Protein AF-A0A9D9D436-F1 (afdb_monomer_lite)

Foldseek 3Di:
DDPVVVLVVVLLVCLVVVNDLVVSCVVSVPPDSVVSVVSVVSDDDCPVVVVVVVVVVVVVVVVVVVD

Sequence (67 aa):
MRIHDIRRILGSYQTITEASLNIIGKSLRHKSQTATQIYARLTTDPVRETMETATNKMLEYRNKENE

Secondary structure (DSSP, 8-state):
--HHHHHHHHHHHHHHTT--HHHHHHHTT-SSHHHHHHHHTTS---HHHHHHHHHHHHHHHHHHTT-

pLDDT: mean 88.61, std 10.05, range [54.44, 96.88]

Structure (mmCIF, N/CA/C/O backbone):
data_AF-A0A9D9D436-F1
#
_entry.id   AF-A0A9D9D436-F1
#
loop_
_atom_site.group_PDB
_atom_site.id
_atom_site.type_symbol
_atom_site.label_atom_id
_atom_site.label_alt_id
_atom_site.label_comp_id
_atom_site.label_asym_id
_atom_site.label_entity_id
_atom_site.label_seq_id
_atom_site.pdbx_PDB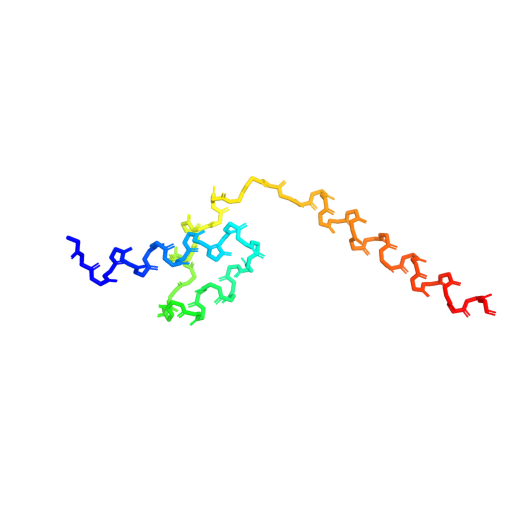_ins_code
_atom_site.Cartn_x
_atom_site.Cartn_y
_atom_site.Cartn_z
_atom_site.occupancy
_atom_site.B_iso_or_equiv
_atom_site.auth_seq_id
_atom_site.auth_comp_id
_atom_site.auth_asym_id
_atom_site.auth_atom_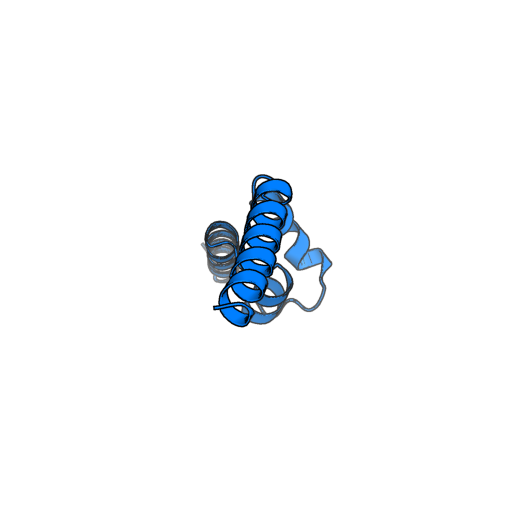id
_atom_site.pdbx_PDB_model_num
ATOM 1 N N . MET A 1 1 ? 2.914 -5.953 -26.051 1.00 78.38 1 MET A N 1
ATOM 2 C CA . MET A 1 1 ? 3.066 -5.924 -24.581 1.00 78.38 1 MET A CA 1
ATOM 3 C C . MET A 1 1 ? 4.478 -6.371 -24.229 1.00 78.38 1 MET A C 1
ATOM 5 O O . MET A 1 1 ? 4.929 -7.365 -24.786 1.00 78.38 1 MET A O 1
ATOM 9 N N . ARG A 1 2 ? 5.202 -5.616 -23.398 1.00 95.25 2 ARG A N 1
ATOM 10 C CA . ARG A 1 2 ? 6.597 -5.885 -23.002 1.00 95.25 2 ARG A CA 1
ATOM 11 C C . ARG A 1 2 ? 6.684 -6.189 -21.503 1.00 95.25 2 ARG A C 1
ATOM 13 O O . ARG A 1 2 ? 5.780 -5.858 -20.742 1.00 95.25 2 ARG A O 1
ATOM 20 N N . ILE A 1 3 ? 7.811 -6.749 -21.056 1.00 96.12 3 ILE A N 1
ATOM 21 C CA . ILE A 1 3 ? 8.066 -7.043 -19.630 1.00 96.12 3 ILE A CA 1
ATOM 22 C C . ILE A 1 3 ? 7.910 -5.810 -18.720 1.00 96.12 3 ILE A C 1
ATOM 24 O O . ILE A 1 3 ? 7.519 -5.927 -17.562 1.00 96.12 3 ILE A O 1
ATOM 28 N N . HIS A 1 4 ? 8.176 -4.614 -19.252 1.00 95.44 4 HIS A N 1
ATOM 29 C CA . HIS A 1 4 ? 7.954 -3.354 -18.549 1.00 95.44 4 HIS A CA 1
ATOM 30 C C . HIS A 1 4 ? 6.472 -3.118 -18.225 1.00 95.44 4 HIS A C 1
ATOM 32 O O . HIS A 1 4 ? 6.153 -2.703 -17.114 1.00 95.44 4 HIS A O 1
ATOM 38 N N . ASP A 1 5 ? 5.569 -3.438 -19.152 1.00 96.31 5 ASP A N 1
ATOM 39 C CA . ASP A 1 5 ? 4.128 -3.260 -18.960 1.00 96.31 5 ASP A CA 1
ATOM 40 C C . ASP A 1 5 ? 3.616 -4.216 -17.876 1.00 96.31 5 ASP A C 1
ATOM 42 O O . ASP A 1 5 ? 2.888 -3.801 -16.980 1.00 96.31 5 ASP A O 1
ATOM 46 N N . ILE A 1 6 ? 4.099 -5.467 -17.880 1.00 96.62 6 ILE A N 1
ATOM 47 C CA . ILE A 1 6 ? 3.805 -6.462 -16.834 1.00 96.62 6 ILE A CA 1
ATOM 48 C C . ILE A 1 6 ? 4.295 -5.972 -15.467 1.00 96.62 6 ILE A C 1
ATOM 50 O O . ILE A 1 6 ? 3.572 -6.067 -14.476 1.00 96.62 6 ILE A O 1
ATOM 54 N N . ARG A 1 7 ? 5.502 -5.391 -15.403 1.00 96.19 7 ARG A N 1
ATOM 55 C CA . ARG A 1 7 ? 6.033 -4.802 -14.164 1.00 96.19 7 ARG A CA 1
ATOM 56 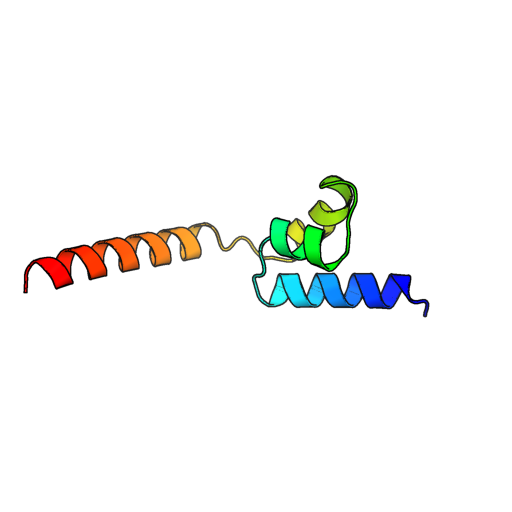C C . ARG A 1 7 ? 5.131 -3.682 -13.641 1.00 96.19 7 ARG A C 1
ATOM 58 O O . ARG A 1 7 ? 4.931 -3.589 -12.433 1.00 96.19 7 ARG A O 1
ATOM 65 N N . ARG A 1 8 ? 4.588 -2.843 -14.528 1.00 95.25 8 ARG A N 1
ATOM 66 C CA . ARG A 1 8 ? 3.657 -1.776 -14.136 1.00 95.25 8 ARG A CA 1
ATOM 67 C C . ARG A 1 8 ? 2.321 -2.326 -13.646 1.00 95.25 8 ARG A C 1
ATOM 69 O O . ARG A 1 8 ? 1.830 -1.863 -12.623 1.00 95.25 8 ARG A O 1
ATOM 76 N N . ILE A 1 9 ? 1.792 -3.350 -14.316 1.00 96.06 9 ILE A N 1
ATOM 77 C CA . ILE A 1 9 ? 0.573 -4.057 -13.899 1.00 96.06 9 ILE A CA 1
ATOM 78 C C . ILE A 1 9 ? 0.750 -4.643 -12.491 1.00 96.06 9 ILE A C 1
ATOM 80 O O . ILE A 1 9 ? -0.092 -4.421 -11.626 1.00 96.06 9 ILE A O 1
ATOM 84 N N . LEU A 1 10 ? 1.874 -5.316 -12.224 1.00 96.62 10 LEU A N 1
ATOM 85 C CA . LEU A 1 10 ? 2.194 -5.853 -10.898 1.00 96.62 10 LEU A CA 1
ATOM 86 C C . LEU A 1 10 ? 2.221 -4.758 -9.816 1.00 96.62 10 LEU A C 1
ATOM 88 O O . LEU A 1 10 ? 1.713 -4.972 -8.719 1.00 96.62 10 LEU A O 1
ATOM 92 N N . GLY A 1 11 ? 2.803 -3.594 -10.116 1.00 95.31 11 GLY A N 1
ATOM 93 C CA . GLY A 1 11 ? 2.805 -2.454 -9.198 1.00 95.31 11 GLY A CA 1
ATOM 94 C C . GLY A 1 11 ? 1.398 -1.961 -8.866 1.00 95.31 11 GLY A C 1
ATOM 95 O O . GLY A 1 11 ? 1.087 -1.772 -7.695 1.00 95.31 11 GLY A O 1
ATOM 96 N N . SER A 1 12 ? 0.529 -1.840 -9.873 1.00 94.50 12 SER A N 1
ATOM 97 C CA . SER A 1 12 ? -0.871 -1.449 -9.678 1.00 94.50 12 SER A CA 1
ATOM 98 C C . SER A 1 12 ? -1.642 -2.434 -8.801 1.00 94.50 12 SER A C 1
ATOM 100 O O . SER A 1 12 ? -2.364 -2.001 -7.908 1.00 94.50 12 SER A O 1
ATOM 102 N N . TYR A 1 13 ? -1.455 -3.744 -8.996 1.00 94.88 13 TYR A N 1
ATOM 103 C CA . TYR A 1 13 ? -2.071 -4.749 -8.125 1.00 94.88 13 TYR A CA 1
ATOM 104 C C . TYR A 1 13 ? -1.604 -4.620 -6.674 1.00 94.88 13 TYR A C 1
ATOM 106 O O . TYR A 1 13 ? -2.440 -4.636 -5.779 1.00 94.88 13 TYR A O 1
ATOM 114 N N . GLN A 1 14 ? -0.302 -4.422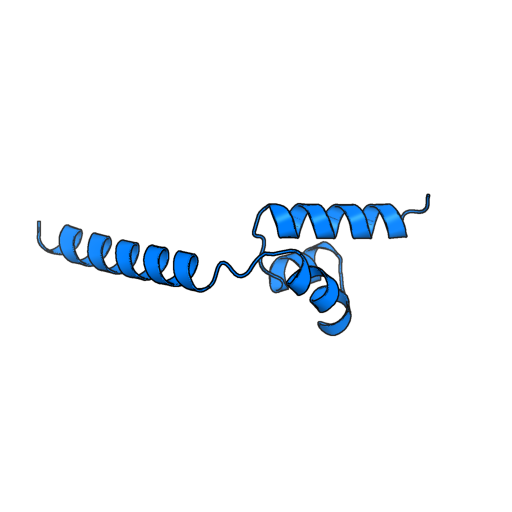 -6.436 1.00 93.94 14 GLN A N 1
ATOM 115 C CA . GLN A 1 14 ? 0.212 -4.218 -5.076 1.00 93.94 14 GLN A CA 1
ATOM 116 C C . GLN A 1 14 ? -0.403 -2.984 -4.403 1.00 93.94 14 GLN A C 1
ATOM 118 O O . GLN A 1 14 ? -0.680 -3.008 -3.208 1.00 93.94 14 GLN A O 1
ATOM 123 N N . THR A 1 15 ? -0.635 -1.912 -5.161 1.00 92.06 15 THR A N 1
ATOM 124 C CA . THR A 1 15 ? -1.297 -0.708 -4.645 1.00 92.06 15 THR A CA 1
ATOM 125 C C . THR A 1 15 ? -2.752 -0.951 -4.273 1.00 92.06 15 THR A C 1
ATOM 127 O O . THR A 1 15 ? -3.198 -0.475 -3.234 1.00 92.06 15 THR A O 1
ATOM 130 N N . ILE A 1 16 ? -3.485 -1.690 -5.109 1.00 90.00 16 ILE A N 1
ATOM 131 C CA . ILE A 1 16 ? -4.890 -2.035 -4.856 1.00 90.00 16 ILE A CA 1
ATOM 132 C C . ILE A 1 16 ? -5.010 -2.922 -3.612 1.00 90.00 16 ILE A C 1
ATOM 134 O O . ILE A 1 16 ? -5.955 -2.776 -2.852 1.00 90.00 16 ILE A O 1
ATOM 138 N N . THR A 1 17 ? -4.031 -3.795 -3.361 1.00 88.88 17 THR A N 1
ATOM 139 C CA . THR A 1 17 ? -3.950 -4.606 -2.135 1.00 88.88 17 THR A CA 1
ATOM 140 C C . THR A 1 17 ? -3.323 -3.858 -0.951 1.00 88.88 17 THR A C 1
ATOM 142 O O . THR A 1 17 ? -2.779 -4.495 -0.053 1.00 88.88 17 THR A O 1
ATOM 145 N N . GLU A 1 18 ? -3.314 -2.523 -0.980 1.00 86.25 18 GLU A N 1
ATOM 146 C CA . GLU A 1 18 ? -2.856 -1.653 0.114 1.00 86.25 18 GLU A CA 1
ATOM 147 C C . GLU A 1 18 ? -1.389 -1.852 0.542 1.00 86.25 18 GLU A C 1
ATOM 149 O O . GLU A 1 18 ? -0.984 -1.515 1.658 1.00 86.25 18 GLU A O 1
ATOM 154 N N . ALA A 1 19 ? -0.532 -2.364 -0.348 1.00 90.75 19 ALA A N 1
ATOM 155 C CA . ALA A 1 19 ? 0.893 -2.432 -0.058 1.00 90.75 19 ALA A CA 1
ATOM 156 C C . ALA A 1 19 ? 1.488 -1.018 0.017 1.00 90.75 19 ALA A C 1
ATOM 158 O O . ALA A 1 19 ? 1.232 -0.157 -0.828 1.00 90.75 19 ALA A O 1
ATOM 159 N N . SER A 1 20 ? 2.358 -0.783 1.001 1.00 91.44 20 SER A N 1
ATOM 160 C CA . SER A 1 20 ? 3.016 0.519 1.137 1.00 91.44 20 SER A CA 1
ATOM 161 C C . SER A 1 20 ? 3.941 0.826 -0.049 1.00 91.44 20 SER A C 1
ATOM 163 O O . SER A 1 20 ? 4.591 -0.060 -0.612 1.00 91.44 20 SER A O 1
ATOM 165 N N . LEU A 1 21 ? 4.097 2.113 -0.377 1.00 92.69 21 LEU A N 1
ATOM 166 C CA . LEU A 1 21 ? 4.990 2.564 -1.456 1.00 92.69 21 LEU A CA 1
ATOM 167 C C . LEU A 1 21 ? 6.439 2.089 -1.276 1.00 92.69 21 LEU A C 1
ATOM 169 O O . LEU A 1 21 ? 7.137 1.841 -2.256 1.00 92.69 21 LEU A O 1
ATOM 173 N N . ASN A 1 22 ? 6.906 1.923 -0.039 1.00 94.06 22 ASN A N 1
ATOM 174 C CA . ASN A 1 22 ? 8.244 1.397 0.227 1.00 94.06 22 ASN A CA 1
ATOM 175 C C . ASN A 1 22 ? 8.366 -0.072 -0.222 1.00 94.06 22 ASN A C 1
ATOM 177 O O . ASN A 1 22 ? 9.319 -0.435 -0.914 1.00 94.06 22 ASN A O 1
ATOM 181 N N . ILE A 1 23 ? 7.368 -0.901 0.106 1.00 94.75 23 ILE A N 1
ATOM 182 C CA . ILE A 1 23 ? 7.313 -2.309 -0.311 1.00 94.75 23 ILE A CA 1
ATOM 183 C C . ILE A 1 23 ? 7.231 -2.403 -1.838 1.00 94.75 23 ILE A C 1
ATOM 185 O O . ILE A 1 23 ? 8.006 -3.149 -2.436 1.00 94.75 23 ILE A O 1
ATOM 189 N N . ILE A 1 24 ? 6.383 -1.586 -2.471 1.00 95.44 24 ILE A N 1
ATOM 190 C CA . ILE A 1 24 ? 6.238 -1.548 -3.935 1.00 95.44 24 ILE A CA 1
ATOM 191 C C . ILE A 1 24 ? 7.557 -1.146 -4.611 1.00 95.44 24 ILE A C 1
ATOM 193 O O . ILE A 1 24 ? 8.002 -1.778 -5.569 1.00 95.44 24 ILE A O 1
ATOM 197 N N . GLY A 1 25 ? 8.237 -0.116 -4.103 1.00 96.44 25 GLY A N 1
ATOM 198 C CA . GLY A 1 25 ? 9.521 0.321 -4.655 1.00 96.44 25 GLY A CA 1
ATOM 199 C C . GLY A 1 25 ? 10.593 -0.770 -4.579 1.00 96.44 25 GLY A C 1
ATOM 200 O O . GLY A 1 25 ? 11.320 -0.997 -5.550 1.00 96.44 25 GLY A O 1
ATOM 201 N N . LYS A 1 26 ? 10.657 -1.489 -3.451 1.00 96.19 26 LYS A N 1
ATOM 202 C CA . LYS A 1 26 ? 11.582 -2.615 -3.261 1.00 96.19 26 LYS A CA 1
ATOM 203 C C . LYS A 1 26 ? 11.238 -3.804 -4.161 1.00 96.19 26 LYS A C 1
ATOM 205 O O . LYS A 1 26 ? 12.139 -4.338 -4.808 1.00 96.19 26 LYS A O 1
ATOM 210 N N . SER A 1 27 ? 9.963 -4.187 -4.257 1.00 95.50 27 SER A N 1
ATOM 211 C CA . SER A 1 27 ? 9.513 -5.339 -5.054 1.00 95.50 27 SER A CA 1
ATOM 212 C C . SER A 1 27 ? 9.763 -5.142 -6.555 1.00 95.50 27 SER A C 1
ATOM 214 O O . SER A 1 27 ? 10.203 -6.063 -7.242 1.00 95.50 27 SER A O 1
ATOM 216 N N . LEU A 1 28 ? 9.588 -3.916 -7.061 1.00 96.38 28 LEU A N 1
ATOM 217 C CA . LEU A 1 28 ? 9.826 -3.560 -8.465 1.00 96.38 28 LEU A CA 1
ATOM 218 C C . LEU A 1 28 ? 11.285 -3.173 -8.768 1.00 96.38 28 LEU A C 1
ATOM 220 O O . LEU A 1 28 ? 11.613 -2.866 -9.924 1.00 96.38 28 LEU A O 1
ATOM 224 N N . ARG A 1 29 ? 12.161 -3.189 -7.750 1.00 95.81 29 ARG A N 1
ATOM 225 C CA . ARG A 1 29 ? 13.565 -2.744 -7.806 1.00 95.81 29 ARG A CA 1
ATOM 226 C C . ARG A 1 29 ? 13.715 -1.328 -8.371 1.00 95.81 29 ARG A C 1
ATOM 228 O O . ARG A 1 29 ? 14.543 -1.075 -9.250 1.00 95.81 29 ARG A O 1
ATOM 235 N N . 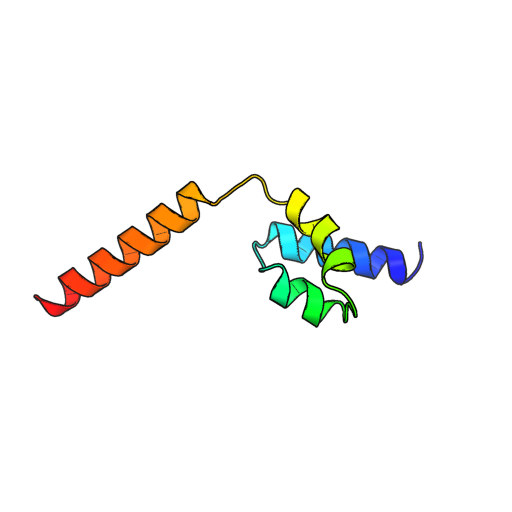HIS A 1 30 ? 12.892 -0.402 -7.893 1.00 96.88 30 HIS A N 1
ATOM 236 C CA . HIS A 1 30 ? 13.008 1.006 -8.247 1.00 96.88 30 HIS A CA 1
ATOM 237 C C . HIS A 1 30 ? 14.255 1.622 -7.612 1.00 96.88 30 HIS A C 1
ATOM 239 O O . HIS A 1 30 ? 14.493 1.490 -6.415 1.00 96.88 30 HIS A O 1
ATOM 245 N N . LYS A 1 31 ? 15.050 2.319 -8.429 1.00 94.06 31 LYS A N 1
ATOM 246 C CA . LYS A 1 31 ? 16.257 3.023 -7.969 1.00 94.06 31 LYS A CA 1
ATOM 247 C C . LYS A 1 31 ? 15.943 4.361 -7.301 1.00 94.06 31 LYS A C 1
ATOM 249 O O . LYS A 1 31 ? 16.755 4.861 -6.535 1.00 94.06 31 LYS A O 1
ATOM 254 N N . SER A 1 32 ? 14.789 4.947 -7.611 1.00 93.56 32 SER A N 1
ATOM 255 C CA . SER A 1 32 ? 14.343 6.227 -7.070 1.00 93.56 32 SER A CA 1
ATOM 256 C C . SER A 1 32 ? 12.915 6.123 -6.553 1.00 93.56 32 SER A C 1
ATOM 258 O O . SER A 1 32 ? 12.082 5.406 -7.109 1.00 93.56 32 SER A O 1
ATOM 260 N N . GLN A 1 33 ? 12.620 6.881 -5.499 1.00 93.00 33 GLN A N 1
ATOM 261 C CA . GLN A 1 33 ? 11.268 6.952 -4.945 1.00 93.00 33 GLN A CA 1
ATOM 262 C C . GLN A 1 33 ? 10.289 7.619 -5.917 1.00 93.00 33 GLN A C 1
ATOM 264 O O . GLN A 1 33 ? 9.130 7.217 -5.985 1.00 93.00 33 GLN A O 1
ATOM 269 N N . THR A 1 34 ? 10.762 8.563 -6.737 1.00 95.00 34 THR A N 1
ATOM 270 C CA . THR A 1 34 ? 9.968 9.240 -7.773 1.00 95.00 34 THR A CA 1
ATOM 271 C C . THR A 1 34 ? 9.309 8.252 -8.736 1.00 95.00 34 THR A C 1
ATOM 273 O O . THR A 1 34 ? 8.147 8.427 -9.090 1.00 95.00 34 THR A O 1
ATOM 276 N N . ALA A 1 35 ? 10.002 7.168 -9.109 1.00 93.81 35 ALA A N 1
ATOM 277 C CA . ALA A 1 35 ? 9.439 6.134 -9.981 1.00 93.81 35 ALA A CA 1
ATOM 278 C C . ALA A 1 35 ? 8.262 5.383 -9.332 1.00 93.81 35 ALA A C 1
ATOM 280 O O . ALA A 1 35 ? 7.393 4.871 -10.031 1.00 93.81 35 ALA A O 1
ATOM 281 N N . THR A 1 36 ? 8.221 5.316 -8.000 1.00 95.62 36 THR A N 1
ATOM 282 C CA . THR A 1 36 ? 7.156 4.648 -7.242 1.00 95.62 36 THR A CA 1
ATOM 283 C C . THR A 1 36 ? 5.974 5.571 -6.953 1.00 95.62 36 THR A C 1
ATOM 285 O O . THR A 1 36 ? 4.859 5.087 -6.795 1.00 95.62 36 THR A O 1
ATOM 288 N N . GLN A 1 37 ? 6.174 6.893 -6.933 1.00 93.81 37 GLN A N 1
ATOM 289 C CA . GLN A 1 37 ? 5.116 7.866 -6.619 1.00 93.81 37 GLN A CA 1
ATOM 290 C C . GLN A 1 37 ? 3.915 7.802 -7.567 1.00 93.81 37 GLN A C 1
ATOM 292 O O . GLN A 1 37 ? 2.813 8.174 -7.175 1.00 93.81 37 GLN A O 1
ATOM 297 N N . ILE A 1 38 ? 4.091 7.287 -8.787 1.00 93.31 38 ILE A N 1
ATOM 298 C CA . ILE A 1 38 ? 2.975 7.063 -9.716 1.00 93.31 38 ILE A CA 1
ATOM 299 C C . ILE A 1 38 ? 1.890 6.160 -9.110 1.00 93.31 38 ILE A C 1
ATOM 301 O O . ILE A 1 38 ? 0.718 6.324 -9.431 1.00 93.31 38 ILE A O 1
ATOM 305 N N . TYR A 1 39 ? 2.276 5.242 -8.219 1.00 93.00 39 TYR A N 1
ATOM 306 C CA . TYR A 1 39 ? 1.367 4.321 -7.548 1.00 93.00 39 TYR A CA 1
ATOM 307 C C . TYR A 1 39 ? 0.652 4.965 -6.361 1.00 93.00 39 TYR A C 1
ATOM 309 O O . TYR A 1 39 ? -0.433 4.533 -6.012 1.00 93.00 39 TYR A O 1
ATOM 317 N N . ALA A 1 40 ? 1.179 6.052 -5.792 1.00 89.19 40 ALA A N 1
ATOM 318 C CA . ALA A 1 40 ? 0.533 6.745 -4.674 1.00 89.19 40 ALA A CA 1
ATOM 319 C C . ALA A 1 40 ? -0.862 7.278 -5.037 1.00 89.19 40 ALA A C 1
ATOM 321 O O . ALA A 1 40 ? -1.716 7.424 -4.177 1.00 89.19 40 ALA A O 1
ATOM 322 N N . ARG A 1 41 ? -1.089 7.555 -6.326 1.00 84.94 41 ARG A N 1
ATOM 323 C CA . ARG A 1 41 ? -2.350 8.098 -6.846 1.00 84.94 41 ARG A CA 1
ATOM 324 C C . ARG A 1 41 ? -3.425 7.040 -7.081 1.00 84.94 41 ARG A C 1
ATOM 326 O O . ARG A 1 41 ? -4.554 7.407 -7.379 1.00 84.94 41 ARG A O 1
ATOM 333 N N . LEU A 1 42 ? -3.065 5.755 -7.054 1.00 83.31 42 LEU A N 1
ATOM 334 C CA . LEU A 1 42 ? -4.020 4.679 -7.327 1.00 83.31 42 LEU A CA 1
ATOM 335 C C . LEU A 1 42 ? -4.903 4.373 -6.113 1.00 83.31 42 LEU A C 1
ATOM 337 O O . LEU A 1 42 ? -5.981 3.815 -6.281 1.00 83.31 42 LEU A O 1
ATOM 341 N N . THR A 1 43 ? -4.443 4.715 -4.912 1.00 70.75 43 THR A N 1
ATOM 342 C CA . THR A 1 43 ? -5.206 4.540 -3.679 1.00 70.75 43 THR A CA 1
ATOM 343 C C . THR A 1 43 ? -6.062 5.785 -3.441 1.00 70.75 43 THR A C 1
ATOM 345 O O . THR A 1 43 ? -5.544 6.897 -3.378 1.00 70.75 43 THR A O 1
ATOM 348 N N . THR A 1 44 ? -7.375 5.613 -3.315 1.00 64.56 44 THR A N 1
ATOM 349 C CA . THR A 1 44 ? -8.288 6.641 -2.793 1.00 64.56 44 THR A CA 1
ATOM 350 C C . THR A 1 44 ? -8.023 6.814 -1.299 1.00 64.56 44 THR A C 1
ATOM 352 O O . THR A 1 44 ? -8.106 5.837 -0.567 1.00 64.56 44 THR A O 1
ATOM 355 N N . ASP A 1 45 ? -7.655 8.027 -0.879 1.00 65.12 45 ASP A N 1
ATOM 356 C CA . ASP A 1 45 ? -7.035 8.360 0.415 1.00 65.12 45 ASP A CA 1
ATOM 357 C C . ASP A 1 45 ? -7.642 7.634 1.648 1.00 65.12 45 ASP A C 1
ATOM 359 O O . ASP A 1 45 ? -8.675 8.058 2.177 1.00 65.12 45 ASP A O 1
ATOM 363 N N . PRO A 1 46 ? -6.983 6.577 2.169 1.00 67.31 46 PRO A N 1
ATOM 364 C CA . PRO A 1 46 ? -7.436 5.792 3.319 1.00 67.31 46 PRO A CA 1
ATOM 365 C C . PRO A 1 46 ? -6.883 6.340 4.644 1.00 67.31 46 PRO A C 1
ATOM 367 O O . PRO A 1 46 ? -6.885 5.649 5.663 1.00 67.31 46 PRO A O 1
ATOM 370 N N . VAL A 1 47 ? -6.362 7.574 4.656 1.00 74.75 47 VAL A N 1
ATOM 371 C CA . VAL A 1 47 ? -5.661 8.148 5.817 1.00 74.75 47 VAL A CA 1
ATOM 372 C C . VAL A 1 47 ? -6.552 8.142 7.058 1.00 74.75 47 VAL A C 1
ATOM 374 O O . VAL A 1 47 ? -6.121 7.678 8.111 1.00 74.75 47 VAL A O 1
ATOM 377 N N . ARG A 1 48 ? -7.810 8.587 6.933 1.00 76.00 48 ARG A N 1
ATOM 378 C CA . ARG A 1 48 ? -8.757 8.625 8.059 1.00 76.00 48 ARG A CA 1
ATOM 379 C C . ARG A 1 48 ? -9.069 7.225 8.595 1.00 76.00 48 ARG A C 1
ATOM 381 O O . ARG A 1 48 ? -8.991 7.007 9.796 1.00 76.00 48 ARG A O 1
ATOM 388 N N . GLU A 1 49 ? -9.364 6.280 7.710 1.00 81.69 49 GLU A N 1
ATOM 389 C CA . GLU A 1 49 ? -9.676 4.892 8.076 1.00 81.69 49 GLU A CA 1
ATOM 390 C C . GLU A 1 49 ? -8.482 4.187 8.731 1.00 81.69 49 GLU A C 1
ATOM 392 O O . GLU A 1 49 ? -8.627 3.470 9.723 1.00 81.69 49 GLU A O 1
ATOM 397 N N . THR A 1 50 ? -7.278 4.449 8.224 1.00 80.69 50 THR A N 1
ATOM 398 C CA . THR A 1 50 ? -6.037 3.902 8.779 1.00 80.69 50 THR A CA 1
ATOM 399 C C . THR A 1 50 ? -5.776 4.463 10.174 1.00 80.69 50 THR A C 1
ATOM 401 O O . THR A 1 50 ? -5.423 3.712 11.084 1.00 80.69 50 THR A O 1
ATOM 404 N N . MET A 1 51 ? -5.980 5.772 10.362 1.00 86.50 51 MET A N 1
ATOM 405 C CA . MET A 1 51 ? -5.870 6.421 11.668 1.00 86.50 51 MET A CA 1
ATOM 406 C C . MET A 1 51 ? -6.877 5.842 12.663 1.00 86.50 51 MET A C 1
ATOM 408 O O . MET A 1 51 ? -6.477 5.423 13.745 1.00 86.50 51 MET A O 1
ATOM 412 N N . GLU A 1 52 ? -8.150 5.739 12.281 1.00 89.94 52 GLU A N 1
ATOM 413 C CA . GLU A 1 52 ? -9.203 5.167 13.128 1.00 89.94 52 GLU A CA 1
ATOM 414 C C . GLU A 1 52 ? -8.896 3.715 13.507 1.00 89.94 52 GLU A C 1
ATOM 416 O O . GLU A 1 52 ? -8.945 3.355 14.683 1.00 89.94 52 GLU A O 1
ATOM 421 N N . THR A 1 53 ? -8.486 2.890 12.543 1.00 88.50 53 THR A N 1
ATOM 422 C CA . THR A 1 53 ? -8.116 1.488 12.783 1.00 88.50 53 THR A CA 1
ATOM 423 C C . THR A 1 53 ? -6.925 1.364 13.733 1.00 88.50 53 THR A C 1
ATOM 425 O O . THR A 1 53 ? -6.942 0.535 14.647 1.00 88.50 53 THR A O 1
ATOM 428 N N . ALA A 1 54 ? -5.887 2.183 13.544 1.00 89.94 54 ALA A N 1
ATOM 429 C CA . ALA A 1 54 ? -4.712 2.180 14.407 1.00 89.94 54 ALA A CA 1
ATOM 430 C C . ALA A 1 54 ? -5.068 2.612 15.835 1.00 89.94 54 ALA A C 1
ATOM 432 O O . ALA A 1 54 ? -4.713 1.920 16.790 1.00 89.94 54 ALA A O 1
ATOM 433 N N . THR A 1 55 ? -5.819 3.706 15.987 1.00 93.06 55 THR A N 1
ATOM 434 C CA . THR A 1 55 ? -6.269 4.197 17.294 1.00 93.06 55 THR A CA 1
ATOM 435 C C . THR A 1 55 ? -7.146 3.168 18.006 1.00 93.06 55 THR A C 1
ATOM 437 O O . THR A 1 55 ? -6.921 2.897 19.186 1.00 93.06 55 THR A O 1
ATOM 440 N N . ASN A 1 56 ? -8.079 2.527 17.298 1.00 93.88 56 ASN A N 1
ATOM 441 C CA . ASN A 1 56 ? -8.931 1.484 17.870 1.00 93.88 56 ASN A CA 1
ATOM 442 C C . ASN A 1 56 ? -8.113 0.290 18.377 1.00 93.88 56 ASN A C 1
ATOM 444 O O . ASN A 1 56 ? -8.325 -0.152 19.504 1.00 93.88 56 ASN A O 1
ATOM 448 N N . LYS A 1 57 ? -7.123 -0.184 17.606 1.00 93.94 57 LYS A N 1
ATOM 449 C CA . LYS A 1 57 ? -6.221 -1.261 18.051 1.00 93.94 57 LYS A CA 1
ATOM 450 C C . LYS A 1 57 ? -5.408 -0.872 19.284 1.00 93.94 57 LYS A C 1
ATOM 452 O O . LYS A 1 57 ? -5.243 -1.687 20.186 1.00 93.94 57 LYS A O 1
ATOM 457 N N . MET A 1 58 ? -4.909 0.362 19.351 1.00 92.81 58 MET A N 1
ATOM 458 C CA . MET A 1 58 ? -4.181 0.846 20.531 1.00 92.81 58 MET A CA 1
ATOM 459 C C . MET A 1 58 ? -5.068 0.842 21.784 1.00 92.81 58 MET A C 1
ATOM 461 O O . MET A 1 58 ? -4.626 0.413 22.849 1.00 92.81 58 MET A O 1
ATOM 465 N N . LEU A 1 59 ? -6.322 1.286 21.659 1.00 94.75 59 LEU A N 1
ATOM 466 C CA . LEU A 1 59 ? -7.288 1.268 22.760 1.00 94.75 59 LEU A CA 1
ATOM 467 C C . LEU A 1 59 ? -7.687 -0.159 23.164 1.00 94.75 59 LEU A C 1
ATOM 469 O O . LEU A 1 59 ? -7.825 -0.420 24.358 1.00 94.75 59 LEU A O 1
ATOM 473 N N . GLU A 1 60 ? -7.831 -1.078 22.205 1.00 94.06 60 GLU A N 1
ATOM 474 C CA . GLU A 1 60 ? -8.094 -2.499 22.468 1.00 94.06 60 GLU A CA 1
ATOM 475 C C . GLU A 1 60 ? -6.970 -3.132 23.297 1.00 94.06 60 GLU A C 1
ATOM 477 O O . GLU A 1 60 ? -7.245 -3.760 24.319 1.00 94.06 60 GLU A O 1
ATOM 482 N N . TYR A 1 61 ? -5.706 -2.928 22.906 1.00 92.44 61 TYR A N 1
ATOM 483 C CA . TYR A 1 61 ? -4.564 -3.461 23.654 1.00 92.44 61 TYR A CA 1
ATOM 484 C C . TYR A 1 61 ? -4.488 -2.902 25.074 1.00 92.44 61 TYR A C 1
ATOM 486 O O . TYR A 1 61 ? -4.283 -3.666 26.012 1.00 92.44 61 TYR A O 1
ATOM 494 N N . ARG A 1 62 ? -4.740 -1.599 25.252 1.00 89.94 62 ARG A N 1
ATOM 495 C CA . ARG A 1 62 ? -4.816 -0.982 26.583 1.00 89.94 62 ARG A CA 1
ATOM 496 C C . ARG A 1 62 ? -5.900 -1.630 27.449 1.00 89.94 62 ARG A C 1
ATOM 498 O O . ARG A 1 62 ? -5.694 -1.823 28.639 1.00 89.94 62 ARG A O 1
ATOM 505 N N . ASN A 1 63 ? -7.068 -1.937 26.889 1.00 82.19 63 ASN A N 1
ATOM 506 C CA . ASN A 1 63 ? -8.161 -2.523 27.666 1.00 82.19 63 ASN A CA 1
ATOM 507 C C . ASN A 1 63 ? -7.872 -3.988 28.048 1.00 82.19 63 ASN A C 1
ATOM 509 O O . ASN A 1 63 ? -8.203 -4.375 29.161 1.00 82.19 63 ASN A O 1
ATOM 513 N N . LYS A 1 64 ? -7.191 -4.755 27.182 1.00 75.38 64 LYS A N 1
ATOM 514 C CA . LYS A 1 64 ? -6.746 -6.135 27.464 1.00 75.38 64 LYS A CA 1
ATOM 515 C C . LYS A 1 64 ? -5.701 -6.248 28.579 1.00 75.38 64 LYS A C 1
ATOM 517 O O . LYS A 1 64 ? -5.594 -7.303 29.179 1.00 75.38 64 LYS A O 1
ATOM 522 N N . GLU A 1 65 ? -4.916 -5.204 28.841 1.00 67.12 65 GLU A N 1
ATOM 523 C CA . GLU A 1 65 ? -3.967 -5.184 29.971 1.00 67.12 65 GLU A CA 1
ATOM 524 C C . GLU A 1 65 ? -4.643 -4.940 31.332 1.00 67.12 65 GLU A C 1
ATOM 526 O O . GLU A 1 65 ? -4.019 -5.160 32.366 1.00 67.12 65 GLU A O 1
ATOM 531 N N . ASN A 1 66 ? -5.890 -4.456 31.343 1.00 59.91 66 ASN A N 1
ATOM 532 C CA . ASN A 1 66 ? -6.633 -4.117 32.563 1.00 59.91 66 ASN A CA 1
ATOM 533 C C . ASN A 1 66 ? -7.668 -5.190 32.968 1.00 59.91 66 ASN A C 1
ATOM 535 O O . ASN A 1 66 ? -8.437 -4.953 33.901 1.00 59.91 66 ASN A O 1
ATOM 539 N N . GLU A 1 67 ? -7.701 -6.324 32.264 1.00 54.44 67 GLU A N 1
ATOM 540 C CA . GLU A 1 67 ? -8.569 -7.488 32.509 1.00 54.44 67 GLU A CA 1
ATOM 541 C C . GLU A 1 67 ? -7.732 -8.670 33.022 1.00 54.44 67 GLU A C 1
ATOM 543 O O . GLU A 1 67 ? -8.183 -9.338 33.980 1.00 54.44 67 GLU A O 1
#

Radius of gyration: 16.62 Å;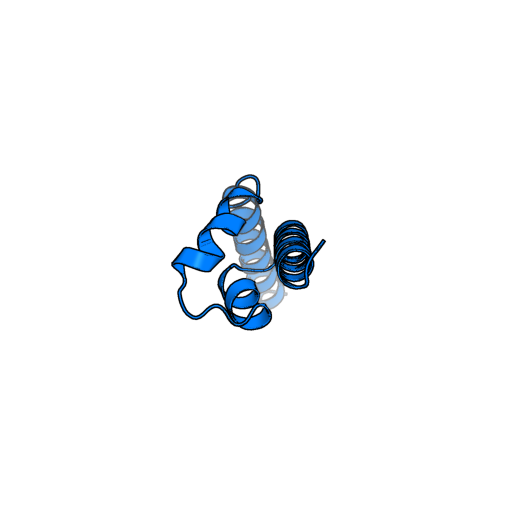 chains: 1; bounding box: 26×17×57 Å